Protein AF-B8RJH6-F1 (afdb_monomer)

Nearest PDB structures (foldseek):
  8b9z-assembly1_a  TM=8.840E-01  e=9.249E-06  Drosophila melanogaster
  8ba0-assembly1_a  TM=8.700E-01  e=1.401E-05  Drosophila melanogaster
  8esz-assembly1_A1  TM=8.733E-01  e=1.725E-05  Drosophila melanogaster
  8q0f-assembly1_a  TM=8.410E-01  e=4.309E-02  Bos taurus
  8uey-assembly1_1a  TM=8.416E-01  e=1.606E-01  Sus scrofa

Structure (mmCIF, N/CA/C/O backbone):
data_AF-B8RJH6-F1
#
_entry.id   AF-B8RJH6-F1
#
loop_
_atom_site.group_PDB
_atom_site.id
_atom_site.type_symbol
_atom_site.label_atom_id
_atom_site.label_alt_id
_atom_site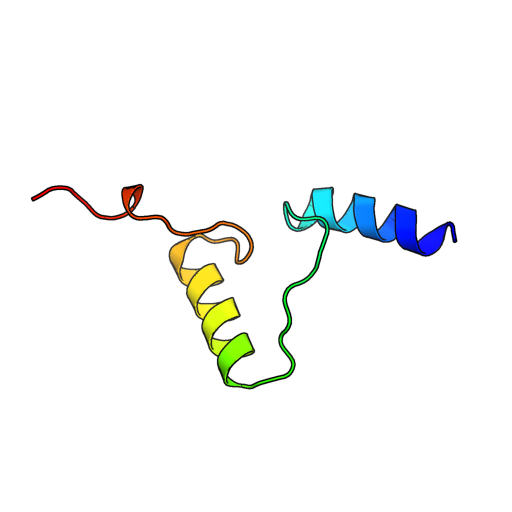.label_comp_id
_atom_site.label_asym_id
_atom_site.label_entity_id
_atom_site.label_seq_id
_atom_site.pdbx_PDB_ins_code
_atom_site.Cartn_x
_atom_site.Cartn_y
_atom_site.Cartn_z
_atom_site.occupancy
_atom_site.B_iso_or_equiv
_atom_site.auth_seq_id
_atom_site.auth_comp_id
_atom_site.auth_asym_id
_atom_site.auth_atom_i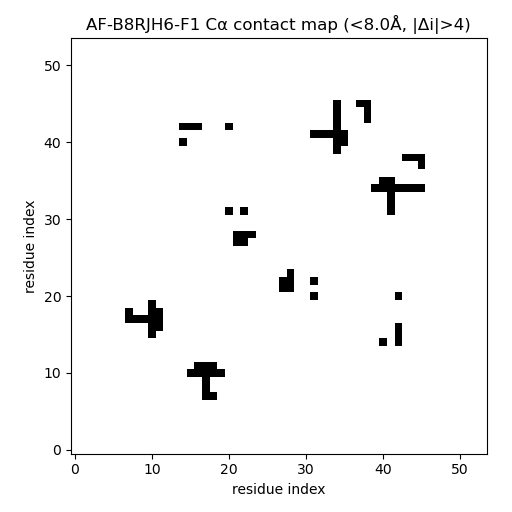d
_atom_site.pdbx_PDB_model_n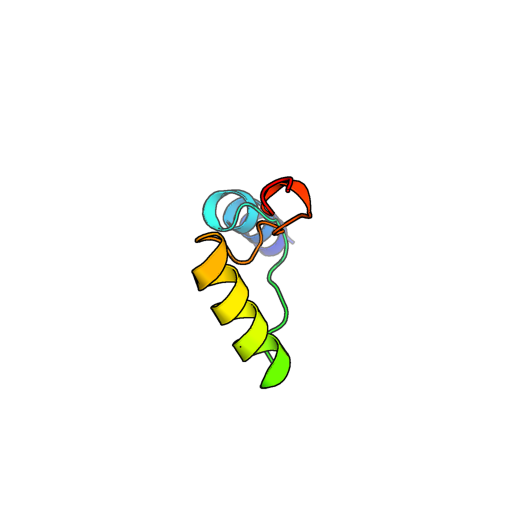um
ATOM 1 N N . SER A 1 1 ? 14.405 1.366 -17.889 1.00 78.31 1 SER A N 1
ATOM 2 C CA . SER A 1 1 ? 14.217 0.249 -18.840 1.00 78.31 1 SER A CA 1
ATOM 3 C C . SER A 1 1 ? 12.725 -0.037 -18.982 1.00 78.31 1 SER A C 1
ATOM 5 O O . SER A 1 1 ? 11.985 0.169 -18.025 1.00 78.31 1 SER A O 1
ATOM 7 N N . VAL A 1 2 ? 12.269 -0.471 -20.163 1.00 88.69 2 VAL A N 1
ATOM 8 C CA . VAL A 1 2 ? 10.843 -0.726 -20.483 1.00 88.69 2 VAL A CA 1
ATOM 9 C C . VAL A 1 2 ? 10.105 -1.605 -19.446 1.00 88.69 2 VAL A C 1
ATOM 11 O O . VAL A 1 2 ? 8.981 -1.252 -19.089 1.00 88.69 2 VAL A O 1
ATOM 14 N N . PRO A 1 3 ? 10.71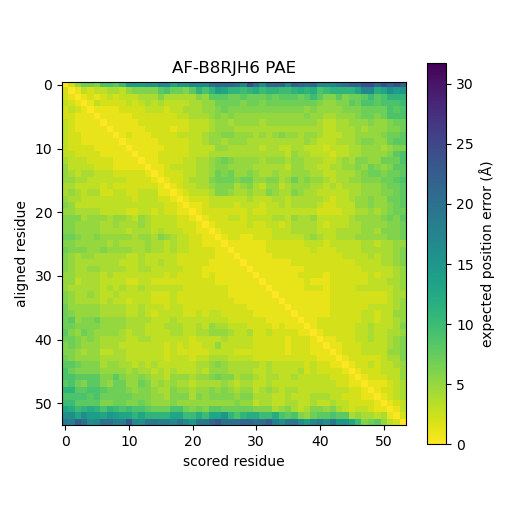2 -2.663 -18.865 1.00 91.19 3 PRO A N 1
ATOM 15 C CA . PRO A 1 3 ? 10.034 -3.502 -17.871 1.00 91.19 3 PRO A CA 1
ATOM 16 C C . PRO A 1 3 ? 9.619 -2.761 -16.594 1.00 91.19 3 PRO A C 1
ATOM 18 O O . PRO A 1 3 ? 8.546 -3.021 -16.062 1.00 91.19 3 PRO A O 1
ATOM 21 N N . GLY A 1 4 ? 10.427 -1.807 -16.117 1.00 88.00 4 GLY A N 1
ATOM 22 C CA . GLY A 1 4 ? 10.113 -1.055 -14.896 1.00 88.00 4 GLY A CA 1
ATOM 23 C C . GLY A 1 4 ? 8.898 -0.139 -15.062 1.00 88.00 4 GLY A C 1
ATOM 24 O O . GLY A 1 4 ? 8.055 -0.063 -14.173 1.00 88.00 4 GLY A O 1
ATOM 25 N N . PHE A 1 5 ? 8.770 0.506 -16.226 1.00 90.56 5 PHE A N 1
ATOM 26 C CA . PHE A 1 5 ? 7.617 1.356 -16.537 1.00 90.56 5 PHE A CA 1
ATOM 27 C C . PHE A 1 5 ? 6.329 0.535 -16.688 1.00 90.56 5 PHE A C 1
ATOM 29 O O . PHE A 1 5 ? 5.287 0.915 -16.157 1.00 90.56 5 PHE A O 1
ATOM 36 N N . ALA A 1 6 ? 6.412 -0.624 -17.349 1.00 92.62 6 ALA A N 1
ATOM 37 C CA . ALA A 1 6 ? 5.284 -1.544 -17.456 1.00 92.62 6 ALA A CA 1
ATOM 38 C C . ALA A 1 6 ? 4.825 -2.040 -16.074 1.00 92.62 6 ALA A C 1
ATOM 40 O O . ALA A 1 6 ? 3.630 -2.021 -15.779 1.00 92.62 6 ALA A O 1
ATOM 41 N N . LEU A 1 7 ? 5.768 -2.414 -15.199 1.00 92.00 7 LEU A N 1
ATOM 42 C CA . LEU A 1 7 ? 5.456 -2.867 -13.842 1.00 92.00 7 LEU A CA 1
ATOM 43 C C . LEU A 1 7 ? 4.802 -1.761 -13.001 1.00 92.00 7 LEU A C 1
ATOM 45 O O . LEU A 1 7 ? 3.839 -2.021 -12.288 1.00 92.00 7 LEU A O 1
ATOM 49 N N . TYR A 1 8 ? 5.286 -0.522 -13.123 1.00 91.62 8 TYR A N 1
ATOM 50 C CA . TYR A 1 8 ? 4.700 0.646 -12.463 1.00 91.62 8 TYR A CA 1
ATOM 51 C C . TYR A 1 8 ? 3.230 0.851 -12.862 1.00 91.62 8 TYR A C 1
ATOM 53 O O . TYR A 1 8 ? 2.374 1.069 -12.003 1.00 91.62 8 TYR A O 1
ATOM 61 N N . GLY A 1 9 ? 2.928 0.746 -14.162 1.00 92.25 9 GLY A N 1
ATOM 62 C CA . GLY A 1 9 ? 1.560 0.836 -14.675 1.00 92.25 9 GLY A CA 1
ATOM 63 C C . GLY A 1 9 ? 0.674 -0.308 -14.180 1.00 92.25 9 GLY A C 1
ATOM 64 O O . GLY A 1 9 ? -0.428 -0.065 -13.693 1.00 92.25 9 GLY A O 1
ATOM 65 N N . LEU A 1 10 ? 1.178 -1.545 -14.236 1.00 92.69 10 LEU A N 1
ATOM 66 C CA . LEU A 1 10 ? 0.469 -2.729 -13.742 1.00 92.69 10 LEU A CA 1
ATOM 67 C C . LEU A 1 10 ? 0.159 -2.636 -12.246 1.00 92.69 10 LEU A C 1
ATOM 69 O O . LEU A 1 10 ? -0.958 -2.948 -11.835 1.00 92.69 10 LEU A O 1
ATOM 73 N N . HIS A 1 11 ? 1.110 -2.185 -11.429 1.00 92.06 11 HIS A N 1
ATOM 74 C CA . HIS A 1 11 ? 0.898 -2.012 -9.995 1.00 92.06 11 HIS A CA 1
ATOM 75 C C . HIS A 1 11 ? -0.170 -0.960 -9.701 1.00 92.06 11 HIS A C 1
ATOM 77 O O . HIS A 1 11 ? -1.082 -1.241 -8.931 1.00 92.06 11 HIS A O 1
ATOM 83 N N . LYS A 1 12 ? -0.143 0.199 -10.371 1.00 91.19 12 LYS A N 1
ATOM 84 C CA . LYS A 1 12 ? -1.226 1.183 -10.222 1.00 91.19 12 LYS A CA 1
ATOM 85 C C . LYS A 1 12 ? -2.593 0.604 -10.571 1.00 91.19 12 LYS A C 1
ATOM 87 O O . LYS A 1 12 ? -3.554 0.874 -9.868 1.00 91.19 12 LYS A O 1
ATOM 92 N N . LEU A 1 13 ? -2.674 -0.196 -11.633 1.00 91.00 13 LEU A N 1
ATOM 93 C CA . LEU A 1 13 ? -3.946 -0.744 -12.097 1.00 91.00 13 LEU A CA 1
ATOM 94 C C . LEU A 1 13 ? -4.488 -1.859 -11.188 1.00 91.00 13 LEU A C 1
ATOM 96 O O . LEU A 1 13 ? -5.697 -2.010 -11.065 1.00 91.00 13 LEU A O 1
ATOM 100 N N . THR A 1 14 ? -3.611 -2.646 -10.564 1.00 88.25 14 THR A N 1
ATOM 101 C CA . THR A 1 14 ? -4.008 -3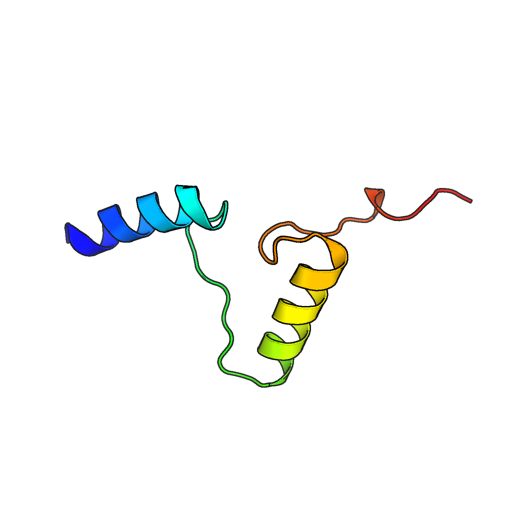.836 -9.785 1.00 88.25 14 THR A CA 1
ATOM 102 C C . THR A 1 14 ? -4.007 -3.626 -8.275 1.00 88.25 14 THR A C 1
ATOM 104 O O . THR A 1 14 ? -4.819 -4.228 -7.578 1.00 88.25 14 THR A O 1
ATOM 107 N N . LEU A 1 15 ? -3.098 -2.800 -7.757 1.00 86.75 15 LEU A N 1
ATOM 108 C CA . LEU A 1 15 ? -2.880 -2.587 -6.324 1.00 86.75 15 LEU A CA 1
ATOM 109 C C . LEU A 1 15 ? -3.363 -1.213 -5.853 1.00 86.75 15 LEU A C 1
ATOM 111 O O . LEU A 1 15 ? -3.283 -0.927 -4.661 1.00 86.75 15 LEU A O 1
ATOM 115 N N . ASP A 1 16 ? -3.811 -0.357 -6.777 1.00 85.94 16 ASP A N 1
ATOM 116 C CA . ASP A 1 16 ? -4.109 1.061 -6.529 1.00 85.94 16 ASP A CA 1
ATOM 117 C C . ASP A 1 16 ? -2.899 1.847 -5.976 1.00 85.94 16 ASP A C 1
ATOM 119 O O . ASP A 1 16 ? -3.006 2.933 -5.416 1.00 85.94 16 ASP A O 1
ATOM 123 N N . ASN A 1 17 ? -1.694 1.292 -6.140 1.00 90.06 17 ASN A N 1
ATOM 124 C CA . ASN A 1 17 ? -0.445 1.925 -5.755 1.00 90.06 17 ASN A CA 1
ATOM 125 C C . ASN A 1 17 ? 0.671 1.489 -6.697 1.00 90.06 17 ASN A C 1
ATOM 127 O O . ASN A 1 17 ? 0.743 0.336 -7.103 1.00 90.06 17 ASN A O 1
ATOM 131 N N . ALA A 1 18 ? 1.584 2.397 -7.023 1.00 90.44 18 ALA A N 1
ATOM 132 C CA . ALA A 1 18 ? 2.699 2.097 -7.922 1.00 90.44 18 ALA A CA 1
ATOM 133 C C . ALA A 1 18 ? 3.749 1.156 -7.307 1.00 90.44 18 ALA A C 1
ATOM 135 O O . ALA A 1 18 ? 4.464 0.444 -8.019 1.00 90.44 18 ALA A O 1
ATOM 136 N N . TYR A 1 19 ? 3.864 1.180 -5.981 1.00 89.75 19 TYR A N 1
ATOM 137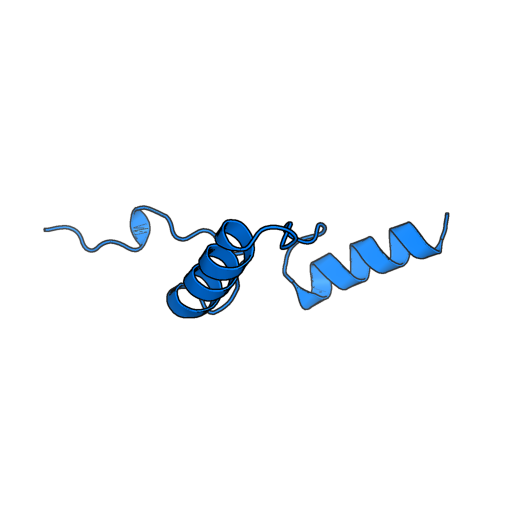 C CA . TYR A 1 19 ? 4.926 0.506 -5.250 1.00 89.75 19 TYR A CA 1
ATOM 138 C C . TYR A 1 19 ? 4.360 -0.610 -4.384 1.00 89.75 19 TYR A C 1
ATOM 140 O O . TYR A 1 19 ? 3.321 -0.460 -3.742 1.00 89.75 19 TYR A O 1
ATOM 148 N N . ARG A 1 20 ? 5.070 -1.736 -4.338 1.00 89.56 20 ARG A N 1
ATOM 149 C CA . ARG A 1 20 ? 4.718 -2.846 -3.453 1.00 89.56 20 ARG A CA 1
ATOM 150 C C . ARG A 1 20 ? 5.194 -2.555 -2.034 1.00 89.56 20 ARG A C 1
ATOM 152 O O . ARG A 1 20 ? 6.257 -1.967 -1.850 1.00 89.56 20 ARG A O 1
ATOM 159 N N . ARG A 1 21 ? 4.421 -2.979 -1.034 1.00 90.00 21 ARG A N 1
ATOM 160 C CA . ARG A 1 21 ? 4.851 -2.909 0.370 1.00 90.00 21 ARG A CA 1
ATOM 161 C C . ARG A 1 21 ? 5.901 -3.977 0.664 1.00 90.00 21 ARG A C 1
ATOM 163 O O . ARG A 1 21 ? 5.878 -5.046 0.049 1.00 90.00 21 ARG A O 1
ATOM 170 N N . ASN A 1 22 ? 6.781 -3.676 1.617 1.00 90.38 22 ASN A N 1
ATOM 171 C CA . ASN A 1 22 ? 7.718 -4.656 2.145 1.00 90.38 22 ASN A CA 1
ATOM 172 C C . ASN A 1 22 ? 6.971 -5.743 2.933 1.00 90.38 22 ASN A C 1
ATOM 174 O O . ASN A 1 22 ? 5.967 -5.466 3.594 1.00 90.38 22 ASN A O 1
ATOM 178 N N . THR A 1 23 ? 7.443 -6.980 2.813 1.00 93.62 23 THR A N 1
ATOM 179 C CA . THR A 1 23 ? 6.886 -8.167 3.478 1.00 93.62 23 THR A CA 1
ATOM 180 C C . THR A 1 23 ? 7.988 -9.135 3.916 1.00 93.62 23 THR A C 1
ATOM 182 O O . THR A 1 23 ? 7.734 -10.333 4.092 1.00 93.62 23 THR A O 1
ATOM 185 N N . ASP A 1 24 ? 9.217 -8.646 4.047 1.00 96.00 24 ASP A N 1
ATOM 186 C CA . ASP A 1 24 ? 10.389 -9.471 4.336 1.00 96.00 24 ASP A CA 1
ATOM 187 C C . ASP A 1 24 ? 10.391 -9.907 5.802 1.00 96.00 24 ASP A C 1
ATOM 189 O O . ASP A 1 24 ? 10.639 -11.079 6.119 1.00 96.00 24 ASP A O 1
ATOM 193 N N . GLU A 1 25 ? 9.981 -9.016 6.702 1.00 96.75 25 GLU A N 1
ATOM 194 C CA . GLU A 1 25 ? 9.864 -9.335 8.117 1.00 96.75 25 GLU A CA 1
ATOM 195 C C . GLU A 1 25 ? 8.492 -9.907 8.488 1.00 96.75 25 GLU A C 1
ATOM 197 O O . GLU A 1 25 ? 7.451 -9.644 7.876 1.00 96.75 25 GLU A O 1
ATOM 202 N N . ARG A 1 26 ? 8.470 -10.703 9.564 1.00 96.25 26 ARG A N 1
ATOM 203 C CA . ARG A 1 26 ? 7.225 -11.285 10.086 1.00 96.25 26 ARG A CA 1
ATOM 204 C C . ARG A 1 26 ? 6.222 -10.203 10.477 1.00 96.25 26 ARG A C 1
ATOM 206 O O . ARG A 1 26 ? 5.031 -10.370 10.220 1.00 96.25 26 ARG A O 1
ATOM 213 N N . TRP A 1 27 ? 6.696 -9.132 11.108 1.00 95.38 27 TRP A N 1
ATOM 214 C CA . TRP A 1 27 ? 5.843 -8.036 11.553 1.00 95.38 27 TRP A CA 1
ATOM 215 C C . TRP A 1 27 ? 5.148 -7.356 10.372 1.00 95.38 27 TRP A C 1
ATOM 217 O O . TRP A 1 27 ? 3.925 -7.224 10.367 1.00 95.38 27 TRP A O 1
ATOM 227 N N . GLU A 1 28 ? 5.900 -7.040 9.320 1.00 96.19 28 GLU A N 1
ATOM 228 C CA . GLU A 1 28 ? 5.369 -6.430 8.100 1.00 96.19 28 GLU A CA 1
ATOM 229 C C . GLU A 1 28 ? 4.316 -7.312 7.422 1.00 96.19 28 GLU A C 1
ATOM 231 O O . GLU A 1 28 ? 3.258 -6.817 7.035 1.00 96.19 28 GLU A O 1
ATOM 236 N N . ARG A 1 29 ? 4.540 -8.633 7.350 1.00 95.19 29 ARG A N 1
ATOM 237 C CA . ARG A 1 29 ? 3.538 -9.579 6.823 1.00 95.19 29 ARG A CA 1
ATOM 238 C C . ARG A 1 29 ? 2.249 -9.580 7.634 1.00 95.19 29 ARG A C 1
ATOM 240 O O . ARG A 1 29 ? 1.163 -9.597 7.056 1.00 95.19 29 ARG A O 1
ATOM 247 N N . ILE A 1 30 ? 2.353 -9.570 8.962 1.00 96.56 30 ILE A N 1
ATOM 248 C CA . ILE A 1 30 ? 1.179 -9.544 9.842 1.00 96.56 30 ILE A CA 1
ATOM 249 C C . ILE A 1 30 ? 0.396 -8.245 9.633 1.00 96.56 30 ILE A C 1
ATOM 251 O O . ILE A 1 30 ? -0.827 -8.294 9.500 1.00 96.56 30 ILE A O 1
ATOM 255 N N . LEU A 1 31 ? 1.084 -7.104 9.543 1.00 95.62 31 LEU A N 1
ATOM 256 C CA . LEU A 1 31 ? 0.444 -5.815 9.283 1.00 95.62 31 LEU A CA 1
ATOM 257 C C . LEU A 1 31 ? -0.191 -5.748 7.888 1.00 95.62 31 LEU A C 1
ATOM 259 O O . LEU A 1 31 ? -1.311 -5.264 7.764 1.00 95.62 31 LEU A O 1
ATOM 263 N N . TYR A 1 32 ? 0.457 -6.297 6.860 1.00 95.00 32 TYR A N 1
ATOM 264 C CA . TYR A 1 32 ? -0.110 -6.376 5.511 1.00 95.00 32 TYR A CA 1
ATOM 265 C C . TYR A 1 32 ? -1.439 -7.144 5.503 1.00 95.00 32 TYR A C 1
ATOM 267 O O . TYR A 1 32 ? -2.433 -6.696 4.933 1.00 95.00 32 TYR A O 1
ATOM 275 N N . VAL A 1 33 ? -1.484 -8.293 6.185 1.00 95.12 33 VAL A N 1
ATOM 276 C CA . VAL A 1 33 ? -2.708 -9.098 6.304 1.00 95.12 33 VAL A CA 1
ATOM 277 C C . VAL A 1 33 ? -3.757 -8.407 7.180 1.00 95.12 33 VAL A C 1
ATOM 279 O O . VAL A 1 33 ? -4.948 -8.509 6.893 1.00 95.12 33 VAL A O 1
ATOM 282 N N . ARG A 1 34 ? -3.348 -7.694 8.237 1.00 95.19 34 ARG A N 1
ATOM 283 C CA . ARG A 1 34 ? -4.259 -6.876 9.053 1.00 95.19 34 ARG A CA 1
ATOM 284 C C . ARG A 1 34 ? -4.953 -5.826 8.192 1.00 95.19 34 ARG A C 1
ATOM 286 O O . ARG A 1 34 ? -6.174 -5.737 8.237 1.00 95.19 34 ARG A O 1
ATOM 293 N N . ASP A 1 35 ? -4.192 -5.079 7.400 1.00 94.12 35 ASP A N 1
ATOM 294 C CA . ASP A 1 35 ? -4.735 -4.009 6.564 1.00 94.12 35 ASP A CA 1
ATOM 295 C C . ASP A 1 35 ? -5.683 -4.592 5.496 1.00 94.12 35 ASP A C 1
ATOM 297 O O . ASP A 1 35 ? -6.798 -4.102 5.345 1.00 94.12 35 ASP A O 1
ATOM 301 N N . MET A 1 36 ? -5.337 -5.736 4.883 1.00 93.81 36 MET A N 1
ATOM 302 C CA . MET A 1 36 ? -6.260 -6.493 4.016 1.00 93.81 36 MET A CA 1
ATOM 303 C C . MET A 1 36 ? -7.596 -6.835 4.686 1.00 93.81 36 MET A C 1
ATOM 305 O O . MET A 1 36 ? -8.634 -6.787 4.034 1.00 93.81 36 MET A O 1
ATOM 309 N N . ARG A 1 37 ? -7.591 -7.209 5.969 1.00 94.25 37 ARG A N 1
ATOM 310 C CA . ARG A 1 37 ? -8.818 -7.575 6.699 1.00 94.25 37 ARG A CA 1
ATOM 311 C C . ARG A 1 37 ? -9.679 -6.365 7.052 1.00 94.25 37 ARG A C 1
ATOM 313 O O . ARG A 1 37 ? -10.892 -6.510 7.121 1.00 94.25 37 ARG A O 1
ATOM 320 N N . LEU A 1 38 ? -9.060 -5.212 7.301 1.00 93.25 38 LEU A N 1
ATOM 321 C CA . LEU A 1 38 ? -9.767 -3.994 7.701 1.00 93.25 38 LEU A CA 1
ATOM 322 C C . LEU A 1 38 ? -10.363 -3.248 6.503 1.00 93.25 38 LEU A C 1
ATOM 324 O O . LEU A 1 38 ? -11.500 -2.798 6.576 1.00 93.25 38 LEU A O 1
ATOM 328 N N . THR A 1 39 ? -9.613 -3.116 5.407 1.00 91.62 39 THR A N 1
ATOM 329 C CA . THR A 1 39 ? -9.999 -2.258 4.271 1.00 91.62 39 THR A CA 1
ATOM 330 C C . THR A 1 39 ? -10.224 -3.026 2.967 1.00 91.62 39 THR A C 1
ATOM 332 O O . THR A 1 39 ? -10.648 -2.427 1.979 1.00 91.62 39 THR A O 1
ATOM 335 N N . GLY A 1 40 ? -9.915 -4.328 2.920 1.00 90.94 40 GLY A N 1
ATOM 336 C CA . GLY A 1 40 ? -9.947 -5.144 1.698 1.00 90.94 40 GLY A CA 1
ATOM 337 C C . GLY A 1 40 ? -8.778 -4.892 0.734 1.00 90.94 40 GLY A C 1
ATOM 338 O O . GLY A 1 40 ? -8.604 -5.652 -0.216 1.00 90.94 40 GLY A O 1
ATOM 339 N N . ASN A 1 41 ? -7.966 -3.856 0.975 1.00 90.69 41 ASN A N 1
ATOM 340 C CA . ASN A 1 41 ? -6.818 -3.474 0.152 1.00 90.69 41 ASN A CA 1
ATOM 341 C C . ASN A 1 41 ? -5.679 -2.958 1.060 1.00 90.69 41 ASN A C 1
ATOM 343 O O . ASN A 1 41 ? -5.841 -1.919 1.700 1.00 90.69 41 ASN A O 1
ATOM 347 N N . PRO A 1 42 ? -4.488 -3.587 1.088 1.00 92.06 42 PRO A N 1
ATOM 348 C CA . PRO A 1 42 ? -3.435 -3.247 2.042 1.00 92.06 42 PRO A CA 1
ATOM 349 C C . PRO A 1 42 ? -2.685 -1.953 1.686 1.00 92.06 42 PRO A C 1
ATOM 351 O O . PRO A 1 42 ? -1.789 -1.535 2.426 1.00 92.06 42 PRO A O 1
ATOM 354 N N . TYR A 1 43 ? -3.013 -1.342 0.544 1.00 91.25 43 TYR A N 1
ATOM 355 C CA . TYR A 1 43 ? -2.511 -0.044 0.101 1.00 91.25 43 TYR A CA 1
ATOM 356 C C . TYR A 1 43 ? -3.468 1.099 0.448 1.00 91.25 43 TYR A C 1
ATOM 358 O O . TYR A 1 43 ? -3.066 2.260 0.403 1.00 91.25 43 TYR A O 1
ATOM 366 N N . LYS A 1 44 ? -4.705 0.788 0.853 1.00 90.56 44 LYS A N 1
ATOM 367 C CA . LYS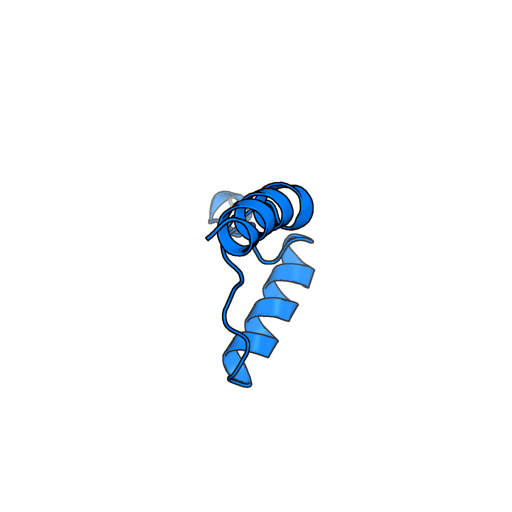 A 1 44 ? -5.663 1.775 1.346 1.00 90.56 44 LYS A CA 1
ATOM 368 C C . LYS A 1 44 ? -5.443 2.001 2.841 1.00 90.56 44 LYS A C 1
ATOM 370 O O . LYS A 1 44 ? -5.616 1.081 3.641 1.00 90.56 44 LYS A O 1
ATOM 375 N N . ALA A 1 45 ? -5.071 3.223 3.214 1.00 89.19 45 ALA A N 1
ATOM 376 C CA . ALA A 1 45 ? -4.898 3.601 4.613 1.00 89.19 45 ALA A CA 1
ATOM 377 C C . ALA A 1 45 ? -6.247 3.624 5.350 1.00 89.19 45 ALA A C 1
ATOM 379 O O . ALA A 1 45 ? -7.235 4.131 4.821 1.00 89.19 45 ALA A O 1
ATOM 380 N N . ASN A 1 46 ? -6.270 3.088 6.573 1.00 92.00 46 ASN A N 1
ATOM 381 C CA . ASN A 1 46 ? -7.422 3.179 7.467 1.00 92.00 46 ASN A CA 1
ATOM 382 C C . ASN A 1 46 ? -7.236 4.394 8.385 1.00 92.00 46 ASN A C 1
ATOM 384 O O . ASN A 1 46 ? -6.438 4.332 9.324 1.00 92.00 46 ASN A O 1
ATOM 388 N N . GLY A 1 47 ? -7.881 5.510 8.048 1.00 91.56 47 GLY A N 1
ATOM 389 C CA . GLY A 1 47 ? -7.752 6.770 8.775 1.00 91.56 47 GLY A CA 1
ATOM 390 C C . GLY A 1 47 ? -8.639 6.846 10.019 1.00 91.56 47 GLY A C 1
ATOM 391 O O . GLY A 1 47 ? -9.324 5.891 10.387 1.00 91.56 47 GLY A O 1
ATOM 392 N N . LEU A 1 48 ? -8.605 8.004 10.684 1.00 92.75 48 LEU A N 1
ATOM 393 C CA . LEU A 1 48 ? -9.451 8.287 11.852 1.00 92.75 48 LEU A CA 1
ATOM 394 C C . LEU A 1 48 ? -10.931 8.439 11.478 1.00 92.75 48 LEU A C 1
ATOM 396 O O . LEU A 1 48 ? -11.791 8.236 12.321 1.00 92.75 48 LEU A O 1
ATOM 400 N N . ASP A 1 49 ? -11.213 8.733 10.212 1.00 91.81 49 ASP A N 1
ATOM 401 C CA . ASP A 1 49 ? -12.547 8.802 9.615 1.00 91.81 49 ASP A CA 1
ATOM 402 C C . ASP A 1 49 ? -13.296 7.461 9.636 1.00 91.81 49 ASP A C 1
ATOM 404 O O . ASP A 1 49 ? -14.522 7.433 9.578 1.00 91.81 49 ASP A O 1
ATOM 408 N N . ALA A 1 50 ? -12.574 6.342 9.737 1.00 90.31 50 ALA A N 1
ATOM 409 C CA . ALA A 1 50 ? -13.173 5.016 9.866 1.00 90.31 50 ALA A CA 1
ATOM 410 C C . ALA A 1 50 ? -13.660 4.699 11.293 1.00 90.31 50 ALA A C 1
ATOM 412 O O . ALA A 1 50 ? -14.267 3.648 11.515 1.00 90.31 50 ALA A O 1
ATOM 413 N N . ILE A 1 51 ? -13.365 5.562 12.269 1.00 90.69 51 ILE A N 1
ATOM 414 C CA . ILE A 1 51 ? -13.764 5.396 13.666 1.00 90.69 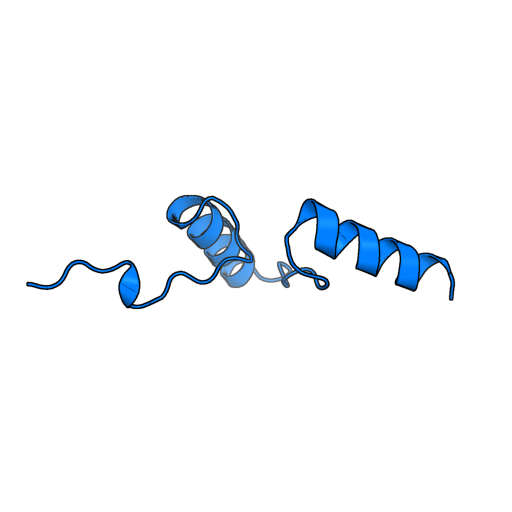51 ILE A CA 1
ATOM 415 C C . ILE A 1 51 ? -15.047 6.211 13.885 1.00 90.69 51 ILE A C 1
ATOM 417 O O . ILE A 1 51 ? -15.066 7.387 13.535 1.00 90.69 51 ILE A O 1
ATOM 421 N N . PRO A 1 52 ? -16.124 5.620 14.435 1.00 91.50 52 PRO A N 1
ATOM 422 C CA . PRO A 1 52 ? -17.357 6.355 14.689 1.00 91.50 52 PRO A CA 1
ATOM 423 C C . PRO A 1 52 ? -17.149 7.432 15.759 1.00 91.50 52 PRO A C 1
ATOM 425 O O . PRO A 1 52 ? -16.517 7.173 16.787 1.00 91.50 52 PRO A O 1
ATOM 428 N N . ASP A 1 53 ? -17.733 8.607 15.525 1.00 89.62 53 ASP A N 1
ATOM 429 C CA . ASP A 1 53 ? -17.839 9.657 16.537 1.00 89.62 53 ASP A CA 1
ATOM 430 C C . ASP A 1 53 ? -18.735 9.171 17.692 1.00 89.62 53 ASP A C 1
ATOM 432 O O . ASP A 1 53 ? -19.729 8.471 17.467 1.00 89.62 53 ASP A O 1
ATOM 436 N N . GLN A 1 54 ? -18.342 9.495 18.928 1.00 76.25 54 GLN A N 1
ATOM 437 C CA . GLN A 1 54 ? -19.077 9.137 20.150 1.00 76.25 54 GLN A CA 1
ATOM 438 C C . GLN A 1 54 ? -20.289 10.034 20.393 1.00 76.25 54 GLN A C 1
ATOM 440 O O . GLN A 1 54 ? -20.174 11.259 20.164 1.00 76.25 54 GLN A O 1
#

Secondary structure (DSSP, 8-state):
-HHHHHHHHHHHHHHSSSSPPP-SSHHHHHHHHHHHHHHSSTTS---GGGSPP-

R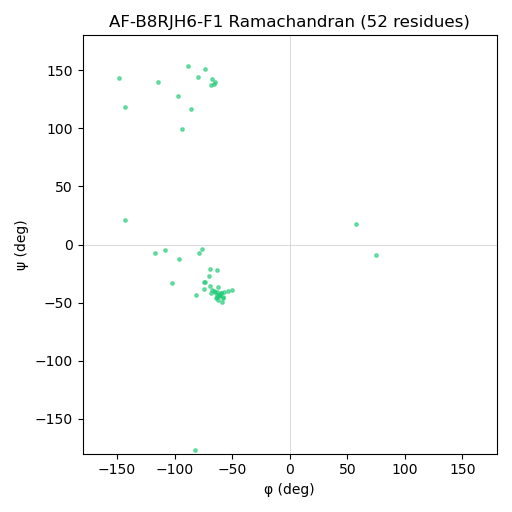adius of gyration: 14.14 Å; Cα contacts (8 Å, |Δi|>4): 40; chains: 1; bounding box: 33×21×41 Å

Solvent-accessible surface area (backbone atoms only — not comparable to full-atom values): 3401 Å² total; per-residue (Å²): 111,74,68,61,57,51,49,35,52,50,28,36,75,74,55,77,33,60,68,84,79,77,56,89,48,70,68,43,40,52,51,45,53,48,33,30,71,74,64,73,34,62,74,55,82,86,59,76,85,78,51,82,83,131

Organism: Culex tarsalis (NCBI:txid7177)

Mean predicted aligned error: 4.25 Å

InterPro domains:
  IPR017384 NADH dehydrogenase [ubiquinone] (complex I), alpha subcomplex subunit 1 [PF15879] (2-40)
  IPR017384 NADH dehydrogenase [ubiquinone] (complex I), alpha subcomplex subunit 1 [PTHR17098] (1-53)

pLDDT: mean 91.45, std 3.74, range [76.25, 96.75]

Sequence (54 aa):
SVPGFALYGLHKLTLDNAYRRNTDERWERILYVRDMRLTGNPYKANGLDAIPDQ

Foldseek 3Di:
DVVLVVQQVVCCVPQVHSDDFDDPDPVSVVLQVVCCVVPVHSPDDDDPVVPDDD